Protein AF-A0A8H8R1H3-F1 (afdb_monomer)

Radius of gyration: 15.22 Å; Cα contacts (8 Å, |Δi|>4): 97; chains: 1; bounding box: 38×23×40 Å

Nearest PDB structures (foldseek):
  3eb7-assembly1_A  TM=5.104E-01  e=2.834E+00  Bacillus thuringiensis

Solvent-accessible surface area (backbone atoms only — not comparable to full-atom values): 6385 Å² total; per-residue (Å²): 132,62,67,71,61,45,57,58,48,55,56,47,58,76,73,34,73,62,63,62,54,34,27,49,61,15,90,44,11,84,83,66,69,41,76,64,56,51,51,50,52,48,52,51,51,50,52,51,48,51,48,42,54,52,19,70,75,40,50,59,40,59,66,45,38,52,52,36,50,46,54,34,50,50,51,50,52,50,54,48,42,32,41,74,73,60,30,24,30,23,61,92,54,51,34,48,61,63,51,48,52,37,50,54,51,43,52,49,51,61,74,44,39,63,73,42,49,68,114

Mean predicted aligned error: 9.11 Å

Organism: NCBI:txid1316788

InterPro domains:
  IPR005352 Erg28 [PF03694] (1-107)
  IPR005352 Erg28 [PTHR15451] (1-113)

Foldseek 3Di:
DVPVVLVVVLVVLVVDLVLLVQFQPFPLQVVPVDPVVSVVVSVLVVVLSVLVVVCVVVVQDLVSLVVNLVSLVVVLVVSCCCVPPVRRGDCVRNSVVSNVVSVVVSVVSVVCVCVSHVD

pLDDT: mean 73.79, std 14.29, range [40.34, 90.12]

Secondary structure (DSSP, 8-state):
-HHHHHHHHHHHHHH-THHHHHH--STTHHHH--HHHHHHHHHHHHHHHHHHHHHHHSTT-HHHHHHHHHHHHHHHHHHHHHHHTS--S-GGGTTHHHHHHHHHHHHHHHHHHHHHH--

Sequence (119 aa):
MTSAASVFNTVACYTSPAIARRTYQGPAARAEATPLSARLFGTWTLLASIVRAYAAYNIDDKGIYAVALSTYALALAHFTSESLLYKTMSFANGLAVPFSVASLTLVWMVTQSSHYTAG

Structure (mmCIF, N/CA/C/O backbone):
data_AF-A0A8H8R1H3-F1
#
_entry.id   AF-A0A8H8R1H3-F1
#
loop_
_atom_site.group_PDB
_atom_site.id
_atom_site.type_symbol
_atom_site.label_atom_id
_atom_site.label_alt_id
_atom_site.label_comp_id
_atom_site.label_asym_id
_atom_site.label_entity_id
_atom_site.label_seq_id
_atom_site.pdbx_PDB_ins_code
_atom_site.Cartn_x
_atom_site.Cartn_y
_atom_site.Cartn_z
_atom_site.occupancy
_atom_si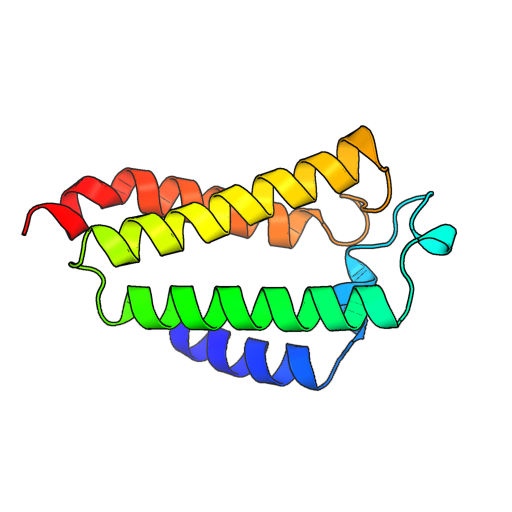te.B_iso_or_equiv
_atom_site.auth_seq_id
_atom_site.auth_comp_id
_atom_site.auth_asym_id
_atom_site.auth_atom_id
_atom_site.pdbx_PDB_model_num
ATOM 1 N N . MET A 1 1 ? -5.042 -12.923 14.494 1.00 40.91 1 MET A N 1
ATOM 2 C CA . MET A 1 1 ? -3.946 -13.781 13.971 1.00 40.91 1 MET A CA 1
ATOM 3 C C . MET A 1 1 ? -2.879 -13.012 13.173 1.00 40.91 1 MET A C 1
ATOM 5 O O . MET A 1 1 ? -1.906 -13.615 12.746 1.00 40.91 1 MET A O 1
ATOM 9 N N . THR A 1 2 ? -2.997 -11.690 12.997 1.00 45.03 2 THR A N 1
ATOM 10 C CA . THR A 1 2 ? -2.138 -10.887 12.104 1.00 45.03 2 THR A CA 1
ATOM 11 C C . THR A 1 2 ? -0.957 -10.181 12.780 1.00 45.03 2 THR A C 1
ATOM 13 O O . THR A 1 2 ? -0.031 -9.806 12.076 1.00 45.03 2 THR A O 1
ATOM 16 N N . SER A 1 3 ? -0.902 -10.041 14.111 1.00 47.16 3 SER A N 1
ATOM 17 C CA . SER A 1 3 ? 0.194 -9.287 14.755 1.00 47.16 3 SER A CA 1
ATOM 18 C C . SER A 1 3 ? 1.521 -10.052 14.838 1.00 47.16 3 SER A C 1
ATOM 20 O O . SER A 1 3 ? 2.566 -9.482 14.539 1.00 47.16 3 SER A O 1
ATOM 22 N N . ALA A 1 4 ? 1.508 -11.354 15.151 1.00 40.94 4 ALA A N 1
ATOM 23 C CA . ALA A 1 4 ? 2.741 -12.153 15.201 1.00 40.94 4 ALA A CA 1
ATOM 24 C C . ALA A 1 4 ? 3.355 -12.356 13.801 1.00 40.94 4 ALA A C 1
ATOM 26 O O . ALA A 1 4 ? 4.564 -12.226 13.623 1.00 40.94 4 ALA A O 1
ATOM 27 N N . ALA A 1 5 ? 2.511 -12.575 12.785 1.00 48.06 5 ALA A N 1
ATOM 28 C CA . ALA A 1 5 ? 2.941 -12.641 11.389 1.00 48.06 5 ALA A CA 1
ATOM 29 C C . ALA A 1 5 ? 3.475 -11.287 10.870 1.00 48.06 5 ALA A C 1
ATOM 31 O O . ALA A 1 5 ? 4.363 -11.263 10.021 1.00 48.06 5 ALA A O 1
ATOM 32 N N . SER A 1 6 ? 2.984 -10.158 11.401 1.00 44.50 6 SER A N 1
ATOM 33 C CA . SER A 1 6 ? 3.390 -8.817 10.960 1.00 44.50 6 SER A CA 1
ATOM 34 C C . SER A 1 6 ? 4.755 -8.382 11.500 1.00 44.50 6 SER A C 1
ATOM 36 O O . SER A 1 6 ? 5.483 -7.707 10.780 1.00 44.50 6 SER A O 1
ATOM 38 N N . VAL A 1 7 ? 5.153 -8.798 12.710 1.00 51.75 7 VAL A N 1
ATOM 39 C CA . VAL A 1 7 ? 6.499 -8.502 13.248 1.00 51.75 7 VAL A CA 1
ATOM 40 C C . VAL A 1 7 ? 7.587 -9.239 12.453 1.00 51.75 7 VAL A C 1
ATOM 42 O O . VAL A 1 7 ? 8.603 -8.640 12.103 1.00 51.75 7 VAL A O 1
ATOM 45 N N . PHE A 1 8 ? 7.344 -10.500 12.071 1.00 48.84 8 PHE A N 1
ATOM 46 C CA . PHE A 1 8 ? 8.249 -11.255 11.193 1.00 48.84 8 PHE A CA 1
ATOM 47 C C . PHE A 1 8 ? 8.358 -10.644 9.786 1.00 48.84 8 PHE A C 1
ATOM 49 O O . PHE A 1 8 ? 9.445 -10.619 9.207 1.00 48.84 8 PHE A O 1
ATOM 56 N N . ASN A 1 9 ? 7.268 -10.085 9.253 1.00 49.50 9 ASN A N 1
ATOM 57 C CA . ASN A 1 9 ? 7.269 -9.434 7.941 1.00 49.50 9 ASN A CA 1
ATOM 58 C C . ASN A 1 9 ? 8.021 -8.084 7.958 1.00 49.50 9 ASN A C 1
ATOM 60 O O . ASN A 1 9 ? 8.708 -7.749 6.998 1.00 49.50 9 ASN A O 1
ATOM 64 N N . THR A 1 10 ? 7.986 -7.340 9.072 1.00 47.50 10 THR A N 1
ATOM 65 C CA . THR A 1 10 ? 8.750 -6.086 9.242 1.00 47.50 10 THR A CA 1
ATOM 66 C C . THR A 1 10 ? 10.264 -6.320 9.242 1.00 47.50 10 THR A C 1
ATOM 68 O O . THR A 1 10 ? 10.999 -5.570 8.599 1.00 47.50 10 THR A O 1
ATOM 71 N N . VAL A 1 11 ? 10.742 -7.392 9.886 1.00 47.62 11 VAL A N 1
ATOM 72 C CA . VAL A 1 11 ? 12.168 -7.772 9.854 1.00 47.62 11 VAL A CA 1
ATOM 73 C C . VAL A 1 11 ? 12.580 -8.269 8.459 1.00 47.62 11 VAL A C 1
ATOM 75 O O . VAL A 1 11 ? 13.664 -7.932 7.976 1.00 47.62 11 VAL A O 1
ATOM 78 N N . ALA A 1 12 ? 11.704 -8.996 7.757 1.00 45.78 12 ALA A N 1
ATOM 79 C CA . ALA A 1 12 ? 11.941 -9.438 6.378 1.00 45.78 12 ALA A CA 1
ATOM 80 C C . ALA A 1 12 ? 12.005 -8.267 5.371 1.00 45.78 12 ALA A C 1
ATOM 82 O O . ALA A 1 12 ? 12.833 -8.276 4.458 1.00 45.78 12 ALA A O 1
ATOM 83 N N . CYS A 1 13 ? 11.193 -7.222 5.564 1.00 44.59 13 CYS A N 1
ATOM 84 C CA . CYS A 1 13 ? 11.191 -6.020 4.723 1.00 44.59 13 CYS A CA 1
ATOM 85 C C . CYS A 1 13 ? 12.476 -5.180 4.846 1.00 44.59 13 CYS A C 1
ATOM 87 O O . CYS A 1 13 ? 12.877 -4.553 3.867 1.00 44.59 13 CYS A O 1
ATOM 89 N N . TYR A 1 14 ? 13.147 -5.195 6.004 1.00 43.75 14 TYR A N 1
ATOM 90 C CA . TYR A 1 14 ? 14.441 -4.520 6.196 1.00 43.75 14 TYR A CA 1
ATOM 91 C C . TYR A 1 14 ? 15.647 -5.358 5.754 1.00 43.75 14 TYR A C 1
ATOM 93 O O . TYR A 1 14 ? 16.685 -4.801 5.402 1.00 43.75 14 TYR A O 1
ATOM 101 N N . THR A 1 15 ? 15.516 -6.685 5.737 1.00 43.81 15 THR A N 1
ATOM 102 C CA . THR A 1 15 ? 16.605 -7.604 5.364 1.00 43.81 15 THR A CA 1
ATOM 103 C C . THR A 1 15 ? 16.585 -8.002 3.889 1.00 43.81 15 THR A C 1
ATOM 105 O O . THR A 1 15 ? 17.612 -8.429 3.365 1.00 43.81 15 THR A O 1
ATOM 108 N N . SER A 1 16 ? 15.463 -7.818 3.181 1.00 40.34 16 SER A N 1
ATOM 109 C CA . SER A 1 16 ? 15.358 -8.172 1.766 1.00 40.34 16 SER A CA 1
ATOM 110 C C . SER A 1 16 ? 14.677 -7.093 0.910 1.00 40.34 16 SER A C 1
ATOM 112 O O . SER A 1 16 ? 13.458 -7.111 0.710 1.00 40.34 16 SER A O 1
ATOM 114 N N . PRO A 1 17 ? 15.468 -6.217 0.259 1.00 48.44 17 PRO A N 1
ATOM 115 C CA . PRO A 1 17 ? 15.012 -5.343 -0.830 1.00 48.44 17 PRO A CA 1
ATOM 116 C C . PRO A 1 17 ? 14.347 -6.093 -2.004 1.00 48.44 17 PRO A C 1
ATOM 118 O O . PRO A 1 17 ? 13.788 -5.470 -2.908 1.00 48.44 17 PRO A O 1
ATOM 121 N N . ALA A 1 18 ? 14.411 -7.431 -2.021 1.00 44.34 18 ALA A N 1
ATOM 122 C CA . ALA A 1 18 ? 13.856 -8.284 -3.066 1.00 44.34 18 ALA A CA 1
ATOM 123 C C . ALA A 1 18 ? 12.319 -8.348 -3.061 1.00 44.34 18 ALA A C 1
ATOM 125 O O . ALA A 1 18 ? 11.735 -8.626 -4.107 1.00 44.34 18 ALA A O 1
ATOM 126 N N . ILE A 1 19 ? 11.655 -8.069 -1.931 1.00 49.06 19 ILE A N 1
ATOM 127 C CA . ILE A 1 19 ? 10.182 -8.083 -1.862 1.00 49.06 19 ILE A CA 1
ATOM 128 C C . ILE A 1 19 ? 9.603 -6.865 -2.589 1.00 49.06 19 ILE A C 1
ATOM 130 O O . ILE A 1 19 ? 8.732 -7.030 -3.439 1.00 49.06 19 ILE A O 1
ATOM 134 N N . ALA A 1 20 ? 10.156 -5.668 -2.360 1.00 51.72 20 ALA A N 1
ATOM 135 C CA . ALA A 1 20 ? 9.793 -4.474 -3.128 1.00 51.72 20 ALA A CA 1
ATOM 136 C C . ALA A 1 20 ? 10.106 -4.653 -4.626 1.00 51.72 20 ALA A C 1
ATOM 138 O O . ALA A 1 20 ? 9.317 -4.274 -5.484 1.00 51.72 20 ALA A O 1
ATOM 139 N N . ARG A 1 21 ? 11.224 -5.311 -4.963 1.00 54.44 21 ARG A N 1
ATOM 140 C CA . ARG A 1 21 ? 11.618 -5.585 -6.357 1.00 54.44 21 ARG A CA 1
ATOM 141 C C . ARG A 1 21 ? 10.764 -6.628 -7.082 1.00 54.44 21 ARG A C 1
ATOM 143 O O . ARG A 1 21 ? 10.856 -6.713 -8.304 1.00 54.44 21 ARG A O 1
ATOM 150 N N . ARG A 1 22 ? 9.978 -7.445 -6.373 1.00 62.31 22 ARG A N 1
ATOM 151 C CA . ARG A 1 22 ? 9.086 -8.434 -7.003 1.00 62.31 22 ARG A CA 1
ATOM 152 C C . ARG A 1 22 ? 7.854 -7.782 -7.612 1.00 62.31 22 ARG A C 1
ATOM 154 O O . ARG A 1 22 ? 7.433 -8.154 -8.694 1.00 62.31 22 ARG A O 1
ATOM 161 N N . THR A 1 23 ? 7.315 -6.765 -6.959 1.00 66.69 23 THR A N 1
ATOM 162 C CA . THR A 1 23 ? 6.096 -6.091 -7.406 1.00 66.69 23 THR A CA 1
ATOM 163 C C . THR A 1 23 ? 6.333 -5.162 -8.600 1.00 66.69 23 THR A C 1
ATOM 165 O O . THR A 1 23 ? 5.499 -5.094 -9.503 1.00 66.69 23 THR A O 1
ATOM 168 N N . TYR A 1 24 ? 7.489 -4.492 -8.639 1.00 69.69 24 TYR A N 1
ATOM 169 C CA . TYR A 1 24 ? 7.903 -3.599 -9.727 1.00 69.69 24 TYR A CA 1
ATOM 170 C C . TYR A 1 24 ? 8.627 -4.361 -10.849 1.00 69.69 24 TYR A C 1
ATOM 172 O O . TYR A 1 24 ? 9.825 -4.193 -11.073 1.00 69.69 24 TYR A O 1
ATOM 180 N N . GLN A 1 25 ? 7.894 -5.245 -11.530 1.00 74.00 25 GLN A N 1
ATOM 181 C CA . GLN A 1 25 ? 8.382 -6.050 -12.664 1.00 74.00 25 GLN A CA 1
ATOM 182 C C . GLN A 1 25 ? 7.551 -5.844 -13.940 1.00 74.00 25 GLN A C 1
ATOM 184 O O . GLN A 1 25 ? 7.480 -6.728 -14.795 1.00 74.00 25 GLN A O 1
ATOM 189 N N . GLY A 1 26 ? 6.869 -4.703 -14.057 1.00 70.12 26 GLY A N 1
ATOM 190 C CA . GLY A 1 26 ? 6.173 -4.319 -15.282 1.00 70.12 26 GLY A CA 1
ATOM 191 C C . GLY A 1 26 ? 7.141 -3.939 -16.416 1.00 70.12 26 GLY A C 1
ATOM 192 O O . GLY A 1 26 ? 8.319 -3.677 -16.160 1.00 70.12 26 GLY A O 1
ATOM 193 N N . PRO A 1 27 ? 6.670 -3.873 -17.673 1.00 71.12 27 PRO A N 1
ATOM 194 C CA . PRO A 1 27 ? 7.502 -3.519 -18.827 1.00 71.12 27 PRO A CA 1
ATOM 195 C C . PRO A 1 27 ? 8.255 -2.187 -18.677 1.00 71.12 27 PRO A C 1
ATOM 197 O O . PRO A 1 27 ? 9.399 -2.082 -19.113 1.00 71.12 27 PRO A O 1
ATOM 200 N N . ALA A 1 28 ? 7.647 -1.192 -18.020 1.00 78.31 28 ALA A N 1
ATOM 201 C CA . ALA A 1 28 ? 8.262 0.114 -17.769 1.00 78.31 28 ALA A CA 1
ATOM 202 C C . ALA A 1 28 ? 9.175 0.132 -16.526 1.00 78.31 28 ALA A C 1
ATOM 204 O O . ALA A 1 28 ? 9.991 1.037 -16.352 1.00 78.31 28 ALA A O 1
ATOM 205 N N . ALA A 1 29 ? 9.102 -0.896 -15.672 1.00 77.94 29 ALA A N 1
ATOM 206 C CA . ALA A 1 29 ? 9.789 -0.916 -14.382 1.00 77.94 29 ALA A CA 1
ATOM 207 C C . ALA A 1 29 ? 11.309 -0.828 -14.507 1.00 77.94 29 ALA A C 1
ATOM 209 O O . ALA A 1 29 ? 11.964 -0.234 -13.660 1.00 77.94 29 ALA A O 1
ATOM 210 N N . ARG A 1 30 ? 11.898 -1.395 -15.565 1.00 74.06 30 ARG A N 1
ATOM 211 C CA . ARG A 1 30 ? 13.358 -1.392 -15.733 1.00 74.06 30 ARG A CA 1
ATOM 212 C C . ARG A 1 30 ? 13.932 0.020 -15.905 1.00 74.06 30 ARG A C 1
ATOM 214 O O . ARG A 1 30 ? 15.088 0.230 -15.548 1.00 74.06 30 ARG A O 1
ATOM 221 N N . ALA A 1 31 ? 13.145 0.955 -16.437 1.00 79.31 31 ALA A N 1
ATOM 222 C CA . ALA A 1 31 ? 13.554 2.344 -16.617 1.00 79.31 31 ALA A CA 1
ATOM 223 C C . ALA A 1 31 ? 13.326 3.195 -15.353 1.00 79.31 31 ALA A C 1
ATOM 225 O O . ALA A 1 31 ? 14.113 4.097 -15.083 1.00 79.31 31 ALA A O 1
ATOM 226 N N . GLU A 1 32 ? 12.292 2.888 -14.561 1.00 78.88 32 GLU A N 1
ATOM 227 C CA . GLU A 1 32 ? 11.827 3.769 -13.476 1.00 78.88 32 GLU A CA 1
ATOM 228 C C . GLU A 1 32 ? 12.077 3.231 -12.055 1.00 78.88 32 GLU A C 1
ATOM 230 O O . GLU A 1 32 ? 12.240 4.009 -11.112 1.00 78.88 32 GLU A O 1
ATOM 235 N N . ALA A 1 33 ? 12.186 1.909 -11.874 1.00 79.50 33 ALA A N 1
ATOM 236 C CA . ALA A 1 33 ? 12.406 1.266 -10.576 1.00 79.50 33 ALA A CA 1
ATOM 237 C C . ALA A 1 33 ? 13.879 1.368 -10.134 1.00 79.50 33 ALA A C 1
ATOM 239 O O . ALA A 1 33 ? 14.643 0.396 -10.102 1.00 79.50 33 ALA A O 1
ATOM 240 N N . THR A 1 34 ? 14.295 2.585 -9.786 1.00 82.25 34 THR A N 1
ATOM 241 C CA . THR A 1 34 ? 15.643 2.887 -9.292 1.00 82.25 34 THR A CA 1
ATOM 242 C C . THR A 1 34 ? 15.869 2.350 -7.869 1.00 82.25 34 THR A C 1
ATOM 244 O O . THR A 1 34 ? 14.918 2.213 -7.093 1.00 82.25 34 THR A O 1
ATOM 247 N N . PRO A 1 35 ? 17.126 2.123 -7.438 1.00 75.38 35 PRO A N 1
ATOM 248 C CA . PRO A 1 35 ? 17.424 1.737 -6.056 1.00 75.38 35 PRO A CA 1
ATOM 249 C C . PRO A 1 35 ? 16.918 2.732 -4.999 1.00 75.38 35 PRO A C 1
ATOM 251 O O . PRO A 1 35 ? 16.600 2.329 -3.883 1.00 75.38 35 PRO A O 1
ATOM 254 N N . LEU A 1 36 ? 16.838 4.026 -5.332 1.00 79.62 36 LEU A N 1
ATOM 255 C CA . LEU A 1 36 ? 16.274 5.041 -4.442 1.00 79.62 36 LEU A CA 1
ATOM 256 C C . LEU A 1 36 ? 14.759 4.861 -4.282 1.00 79.62 36 LEU A C 1
ATOM 258 O O . LEU A 1 36 ? 14.280 4.837 -3.150 1.00 79.62 36 LEU A O 1
ATOM 262 N N . SER A 1 37 ? 14.031 4.667 -5.389 1.00 80.69 37 SER A N 1
ATOM 263 C CA . SER A 1 37 ? 12.580 4.421 -5.359 1.00 80.69 37 SER A CA 1
ATOM 264 C C . SER A 1 37 ? 12.224 3.175 -4.537 1.00 80.69 37 SER A C 1
ATOM 266 O O . SER A 1 37 ? 11.281 3.205 -3.750 1.00 80.69 37 SER A O 1
ATOM 268 N N . ALA A 1 38 ? 13.047 2.121 -4.607 1.00 75.19 38 ALA A N 1
ATOM 269 C CA . ALA A 1 38 ? 12.867 0.913 -3.805 1.00 75.19 38 ALA A CA 1
ATOM 270 C C . ALA A 1 38 ? 13.003 1.178 -2.294 1.00 75.19 38 ALA A C 1
ATOM 272 O O . ALA A 1 38 ? 12.213 0.661 -1.504 1.00 75.19 38 ALA A O 1
ATOM 273 N N . ARG A 1 39 ? 13.970 2.011 -1.877 1.00 79.12 39 ARG A N 1
ATOM 274 C CA . ARG A 1 39 ? 14.109 2.412 -0.465 1.00 79.12 39 ARG A CA 1
ATOM 275 C C . ARG A 1 39 ? 12.942 3.282 -0.009 1.00 79.12 39 ARG A C 1
ATOM 277 O O . ARG A 1 39 ? 12.443 3.072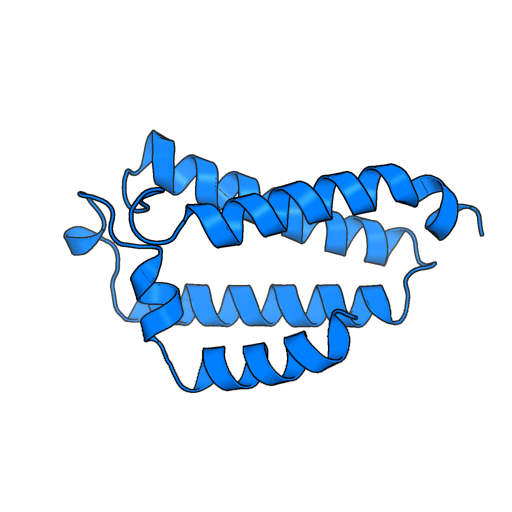 1.089 1.00 79.12 39 ARG A O 1
ATOM 284 N N . LEU A 1 40 ? 12.483 4.210 -0.852 1.00 84.00 40 LEU A N 1
ATOM 285 C CA . LEU A 1 40 ? 11.327 5.055 -0.547 1.00 84.00 40 LEU A CA 1
ATOM 286 C C . LEU A 1 40 ? 10.053 4.219 -0.365 1.00 84.00 40 LEU A C 1
ATOM 288 O O . LEU A 1 40 ? 9.335 4.407 0.614 1.00 84.00 40 LEU A O 1
ATOM 292 N N . PHE A 1 41 ? 9.819 3.249 -1.251 1.00 82.69 41 PHE A N 1
ATOM 293 C CA . PHE A 1 41 ? 8.716 2.296 -1.128 1.00 82.69 41 PHE A CA 1
ATOM 294 C C . PHE A 1 41 ? 8.809 1.473 0.166 1.00 82.69 41 PHE A C 1
ATOM 296 O O . PHE A 1 41 ? 7.804 1.270 0.851 1.00 82.69 41 PHE A O 1
ATOM 303 N N . GLY A 1 42 ? 10.019 1.044 0.543 1.00 75.00 42 GLY A N 1
ATOM 304 C CA . GLY A 1 42 ? 10.277 0.382 1.824 1.00 75.00 42 GLY A CA 1
ATOM 305 C C . GLY A 1 42 ? 9.906 1.256 3.026 1.00 75.00 42 GLY A C 1
ATOM 306 O O . GLY A 1 42 ? 9.148 0.819 3.891 1.00 75.00 42 GLY A O 1
ATOM 307 N N . THR A 1 43 ? 10.358 2.512 3.051 1.00 79.12 43 THR A N 1
ATOM 308 C CA . THR A 1 43 ? 10.027 3.475 4.117 1.00 79.12 43 THR A CA 1
ATOM 309 C C . THR A 1 43 ? 8.529 3.761 4.188 1.00 79.12 43 THR A C 1
ATOM 311 O O . THR A 1 43 ? 7.953 3.780 5.275 1.00 79.12 43 THR A O 1
ATOM 314 N N . TRP A 1 44 ? 7.873 3.937 3.041 1.00 83.62 44 TRP A N 1
ATOM 315 C CA . TRP A 1 44 ? 6.424 4.125 2.973 1.00 83.62 44 TRP A CA 1
ATOM 316 C C . TRP A 1 44 ? 5.662 2.914 3.528 1.00 83.62 44 TRP A C 1
ATOM 318 O O . TRP A 1 44 ? 4.715 3.071 4.299 1.00 83.62 44 TRP A O 1
ATOM 328 N N . THR A 1 45 ? 6.123 1.702 3.213 1.00 79.19 45 THR A N 1
ATOM 329 C CA . THR A 1 45 ? 5.544 0.461 3.745 1.00 79.19 45 THR A CA 1
ATOM 330 C C . THR A 1 45 ? 5.718 0.366 5.263 1.00 79.19 45 THR A C 1
ATOM 332 O O . THR A 1 45 ? 4.774 -0.014 5.959 1.00 79.19 45 THR A O 1
ATOM 335 N N . LEU A 1 46 ? 6.883 0.757 5.800 1.00 75.75 46 LEU A N 1
ATOM 336 C CA . LEU A 1 46 ? 7.090 0.824 7.249 1.00 75.75 46 LEU A CA 1
ATOM 337 C C . LEU A 1 46 ? 6.129 1.825 7.899 1.00 75.75 46 LEU A C 1
ATOM 339 O O . LEU A 1 46 ? 5.484 1.487 8.889 1.00 75.75 46 LEU A O 1
ATOM 343 N N . LEU A 1 47 ? 6.009 3.033 7.344 1.00 81.38 47 LEU A N 1
ATOM 344 C CA . LEU A 1 47 ? 5.100 4.053 7.867 1.00 81.38 47 LEU A CA 1
ATOM 345 C C . LEU A 1 47 ? 3.661 3.524 7.929 1.00 81.38 47 LEU A C 1
ATOM 347 O O . LEU A 1 47 ? 3.014 3.618 8.971 1.00 81.38 47 LEU A O 1
ATOM 351 N N . ALA A 1 48 ? 3.183 2.903 6.847 1.00 79.94 48 ALA A N 1
ATOM 352 C CA . ALA A 1 48 ? 1.864 2.281 6.819 1.00 79.94 48 ALA A CA 1
ATOM 353 C C . ALA A 1 48 ? 1.726 1.179 7.886 1.00 79.94 48 ALA A C 1
ATOM 355 O O . ALA A 1 48 ? 0.689 1.086 8.542 1.00 79.94 48 ALA A O 1
ATOM 356 N N . SER A 1 49 ? 2.769 0.371 8.106 1.00 74.25 49 SER A N 1
ATOM 357 C CA . SER A 1 49 ? 2.783 -0.645 9.165 1.00 74.25 49 SER A CA 1
ATOM 358 C C . SER A 1 49 ? 2.681 -0.038 10.565 1.00 74.25 49 SER A C 1
ATOM 360 O O . SER A 1 49 ? 1.949 -0.577 11.391 1.00 74.25 49 SER A O 1
ATOM 362 N N . ILE A 1 50 ? 3.386 1.064 10.843 1.00 78.00 50 ILE A N 1
ATOM 363 C CA . ILE A 1 50 ? 3.332 1.755 12.141 1.00 78.00 50 ILE A CA 1
ATOM 364 C C . ILE A 1 50 ? 1.922 2.289 12.390 1.00 78.00 50 ILE A C 1
ATOM 366 O O . ILE A 1 50 ? 1.347 2.022 13.442 1.00 78.00 50 ILE A O 1
ATOM 370 N N . VAL A 1 51 ? 1.334 2.974 11.405 1.00 82.69 51 VAL A N 1
ATOM 371 C CA . VAL A 1 51 ? -0.038 3.501 11.495 1.00 82.69 51 VAL A CA 1
ATOM 372 C C . VAL A 1 51 ? -1.039 2.381 11.780 1.00 82.69 51 VAL A C 1
ATOM 374 O O . VAL A 1 51 ? -1.877 2.510 12.667 1.00 82.69 51 VAL A O 1
ATOM 377 N N . ARG A 1 52 ? -0.937 1.253 11.070 1.00 81.00 52 ARG A N 1
ATOM 378 C CA . ARG A 1 52 ? -1.845 0.109 11.249 1.00 81.00 52 ARG A CA 1
ATOM 379 C C . ARG A 1 52 ? -1.653 -0.585 12.596 1.00 81.00 52 ARG A C 1
ATOM 381 O O . ARG A 1 52 ? -2.637 -1.004 13.194 1.00 81.00 52 ARG A O 1
ATOM 388 N N . ALA A 1 53 ? -0.419 -0.688 13.090 1.00 75.25 53 ALA A N 1
ATOM 389 C CA . ALA A 1 53 ? -0.146 -1.214 14.426 1.00 75.25 53 ALA A CA 1
ATOM 390 C C . ALA A 1 53 ? -0.720 -0.296 15.515 1.00 75.25 53 ALA A C 1
ATOM 392 O O . ALA A 1 53 ? -1.334 -0.775 16.465 1.00 75.25 53 ALA A O 1
ATOM 393 N N . TYR A 1 54 ? -0.581 1.019 15.343 1.00 78.31 54 TYR A N 1
ATOM 394 C CA . TYR A 1 54 ? -1.143 2.005 16.260 1.00 78.31 54 TYR A CA 1
ATOM 395 C C . TYR A 1 54 ? -2.678 1.994 16.255 1.00 78.31 54 TYR A C 1
ATOM 397 O O . TYR A 1 54 ? -3.298 2.057 17.314 1.00 78.31 54 TYR A O 1
ATOM 405 N N . ALA A 1 55 ? -3.289 1.821 15.082 1.00 79.81 55 ALA A N 1
ATOM 406 C CA . ALA A 1 55 ? -4.729 1.630 14.941 1.00 79.81 55 ALA A CA 1
ATOM 407 C C . ALA A 1 55 ? -5.223 0.318 15.548 1.00 79.81 55 ALA A C 1
ATOM 409 O O . ALA A 1 55 ? -6.289 0.293 16.143 1.00 79.81 55 ALA A O 1
ATOM 410 N N . ALA A 1 56 ? -4.447 -0.763 15.459 1.00 76.56 56 ALA A N 1
ATOM 411 C CA . ALA A 1 56 ? -4.795 -2.016 16.122 1.00 76.56 56 ALA A CA 1
ATOM 412 C C . ALA A 1 56 ? -4.780 -1.894 17.657 1.00 76.56 56 ALA A C 1
ATOM 414 O O . ALA A 1 56 ? -5.511 -2.619 18.323 1.00 76.56 56 ALA A O 1
ATOM 415 N N . TYR A 1 57 ? -3.961 -0.991 18.210 1.00 75.56 57 TYR A N 1
ATOM 416 C CA . TYR A 1 57 ? -3.934 -0.702 19.646 1.00 75.56 57 TYR A CA 1
ATOM 417 C C . TYR A 1 57 ? -5.069 0.237 20.086 1.00 75.56 57 TYR A C 1
ATOM 419 O O . TYR A 1 57 ? -5.574 0.097 21.193 1.00 75.56 57 TYR A O 1
ATOM 427 N N . ASN A 1 58 ? -5.484 1.167 19.220 1.00 83.31 58 ASN A N 1
ATOM 428 C CA . ASN A 1 58 ? -6.526 2.166 19.490 1.00 83.31 58 ASN A CA 1
ATOM 429 C C . ASN A 1 58 ? -7.69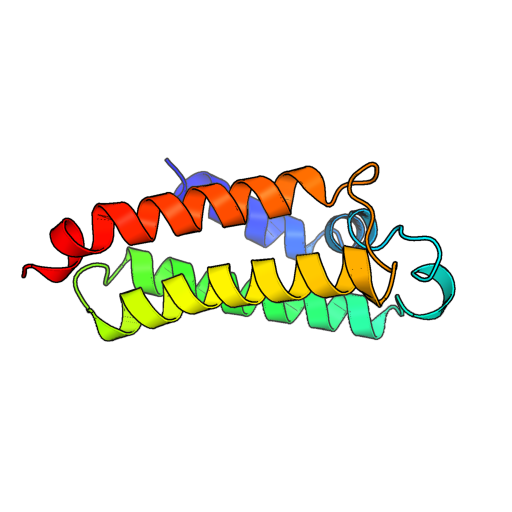2 2.020 18.501 1.00 83.31 58 ASN A C 1
ATOM 431 O O . ASN A 1 58 ? -8.040 2.971 17.802 1.00 83.31 58 ASN A O 1
ATOM 435 N N . ILE A 1 59 ? -8.251 0.814 18.379 1.00 78.69 59 ILE A N 1
ATOM 436 C CA . ILE A 1 59 ? -9.222 0.517 17.313 1.00 78.69 59 ILE A CA 1
ATOM 437 C C . ILE A 1 59 ? -10.555 1.258 17.486 1.00 78.69 59 ILE A C 1
ATOM 439 O O . ILE A 1 59 ? -11.251 1.485 16.497 1.00 78.69 59 ILE A O 1
ATOM 443 N N . ASP A 1 60 ? -10.857 1.684 18.713 1.00 80.31 60 ASP A N 1
ATOM 444 C CA . ASP A 1 60 ? -12.071 2.425 19.065 1.00 80.31 60 ASP A CA 1
ATOM 445 C C . ASP A 1 60 ? -11.982 3.922 18.701 1.00 80.31 60 ASP A C 1
ATOM 447 O O . ASP A 1 60 ? -12.995 4.620 18.605 1.00 80.31 60 ASP A O 1
ATOM 451 N N . ASP A 1 61 ? -10.771 4.439 18.450 1.00 86.50 61 ASP A N 1
ATOM 452 C CA . ASP A 1 61 ? -10.583 5.820 18.011 1.00 86.50 61 ASP A CA 1
ATOM 453 C C . ASP A 1 61 ? -10.941 5.966 16.525 1.00 86.50 61 ASP A C 1
ATOM 455 O O . ASP A 1 61 ? -10.245 5.491 15.620 1.00 86.50 61 ASP A O 1
ATO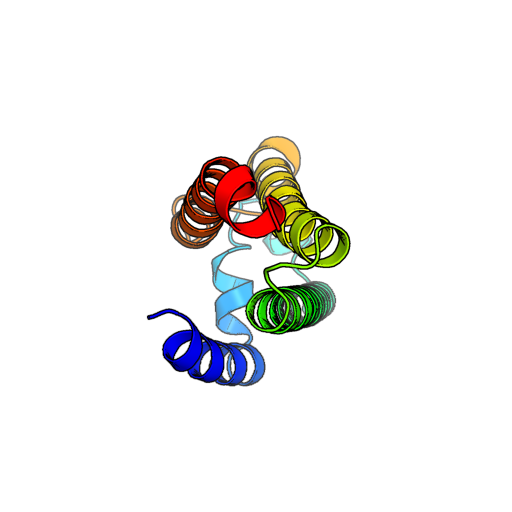M 459 N N . LYS A 1 62 ? -12.033 6.689 16.267 1.00 84.88 62 LYS A N 1
ATOM 460 C CA . LYS A 1 62 ? -12.576 6.932 14.920 1.00 84.88 62 LYS A CA 1
ATOM 461 C C . LYS A 1 62 ? -11.565 7.587 13.982 1.00 84.88 62 LYS A C 1
ATOM 463 O O . LYS A 1 62 ? -11.550 7.283 12.788 1.00 84.88 62 LYS A O 1
ATOM 468 N N . GLY A 1 63 ? -10.741 8.493 14.506 1.00 87.94 63 GLY A N 1
ATOM 469 C CA . GLY A 1 63 ? -9.739 9.213 13.732 1.00 87.94 63 GLY A CA 1
ATOM 470 C C . GLY A 1 63 ? -8.631 8.276 13.271 1.00 87.94 63 GLY A C 1
ATOM 471 O O . GLY A 1 63 ? -8.352 8.181 12.076 1.00 87.94 63 GLY A O 1
ATOM 472 N N . ILE A 1 64 ? -8.045 7.522 14.199 1.00 86.31 64 ILE A N 1
ATOM 473 C CA . ILE A 1 64 ? -6.972 6.569 13.902 1.00 86.31 64 ILE A CA 1
ATOM 474 C C . ILE A 1 64 ? -7.485 5.446 12.988 1.00 86.31 64 ILE A C 1
ATOM 476 O O . ILE A 1 64 ? -6.793 5.061 12.039 1.00 86.31 64 ILE A O 1
ATOM 480 N N . TYR A 1 65 ? -8.716 4.974 13.203 1.00 83.50 65 TYR A N 1
ATOM 481 C CA . TYR A 1 65 ? -9.368 3.994 12.335 1.00 83.50 65 TYR A CA 1
ATOM 482 C C . TYR A 1 65 ? -9.494 4.498 10.891 1.00 83.50 65 TYR A C 1
ATOM 484 O O . TYR A 1 65 ? -9.111 3.798 9.947 1.00 83.50 65 TYR A O 1
ATOM 492 N N . ALA A 1 66 ? -9.973 5.734 10.706 1.00 87.56 66 ALA A N 1
ATOM 493 C CA . ALA A 1 66 ? -10.103 6.362 9.393 1.00 87.56 66 ALA A CA 1
ATOM 494 C C . ALA A 1 66 ? -8.742 6.569 8.711 1.00 87.56 66 ALA A C 1
ATOM 496 O O . ALA A 1 66 ? -8.612 6.345 7.503 1.00 87.56 66 ALA A O 1
ATOM 497 N N . VAL A 1 67 ? -7.704 6.939 9.468 1.00 89.44 67 VAL A N 1
ATOM 498 C CA . VAL A 1 67 ? -6.338 7.064 8.940 1.00 89.44 67 VAL A CA 1
ATOM 499 C C . VAL A 1 67 ? -5.816 5.700 8.482 1.00 89.44 67 VAL A C 1
ATOM 501 O O . VAL A 1 67 ? -5.318 5.584 7.361 1.00 89.44 67 VAL A O 1
ATOM 504 N N . ALA A 1 68 ? -5.977 4.646 9.286 1.00 87.56 68 ALA A N 1
ATOM 505 C CA . ALA A 1 68 ? -5.569 3.295 8.909 1.00 87.56 68 ALA A CA 1
ATOM 506 C C . ALA A 1 68 ? -6.306 2.797 7.659 1.00 87.56 68 ALA A C 1
ATOM 508 O O . ALA A 1 68 ? -5.655 2.302 6.733 1.00 87.56 68 ALA A O 1
ATOM 509 N N . LEU A 1 69 ? -7.624 3.005 7.586 1.00 87.38 69 LEU A N 1
ATOM 510 C CA . LEU A 1 69 ? -8.437 2.714 6.404 1.00 87.38 69 LEU A CA 1
ATOM 511 C C . LEU A 1 69 ? -7.899 3.450 5.165 1.00 87.38 69 LEU A C 1
ATOM 513 O O . LEU A 1 69 ? -7.693 2.845 4.110 1.00 87.38 69 LEU A O 1
ATOM 517 N N . SER A 1 70 ? -7.573 4.734 5.321 1.00 87.62 70 SER A N 1
ATOM 518 C CA . SER A 1 70 ? -7.007 5.566 4.256 1.00 87.62 70 SER A CA 1
ATOM 519 C C . SER A 1 70 ? -5.653 5.043 3.766 1.00 87.62 70 SER A C 1
ATOM 521 O O . SER A 1 70 ? -5.378 5.106 2.570 1.00 87.62 70 SER A O 1
ATOM 523 N N . THR A 1 71 ? -4.821 4.444 4.633 1.00 87.19 71 THR A N 1
ATOM 524 C CA . THR A 1 71 ? -3.558 3.821 4.186 1.00 87.19 71 THR A CA 1
ATOM 525 C C . THR A 1 71 ? -3.773 2.615 3.270 1.00 87.19 71 THR A C 1
ATOM 527 O O . THR A 1 71 ? -2.941 2.354 2.402 1.00 87.19 71 THR A O 1
ATOM 530 N N . TYR A 1 72 ? -4.857 1.852 3.450 1.00 84.75 72 TYR A N 1
ATOM 531 C CA . TYR A 1 72 ? -5.201 0.744 2.553 1.00 84.75 72 TYR A CA 1
ATOM 532 C C . TYR A 1 72 ? -5.770 1.260 1.232 1.00 84.75 72 TYR A C 1
ATOM 534 O O . TYR A 1 72 ? -5.374 0.773 0.173 1.00 84.75 72 TYR A O 1
ATOM 542 N N . ALA A 1 73 ? -6.625 2.285 1.283 1.00 88.25 73 ALA A N 1
ATOM 543 C CA . ALA A 1 73 ? -7.159 2.935 0.090 1.00 88.25 73 ALA A CA 1
ATOM 544 C C . ALA A 1 73 ? -6.043 3.555 -0.772 1.00 88.25 73 ALA A C 1
ATOM 546 O O . ALA A 1 73 ? -5.997 3.319 -1.978 1.00 88.25 73 ALA A O 1
ATOM 547 N N . LEU A 1 74 ? -5.092 4.265 -0.152 1.00 90.12 74 LEU A N 1
ATOM 548 C CA . LEU A 1 74 ? -3.934 4.840 -0.840 1.00 90.12 74 LEU A CA 1
ATOM 549 C C . LEU A 1 74 ? -3.075 3.758 -1.507 1.00 90.12 74 LEU A C 1
ATOM 551 O O . LEU A 1 74 ? -2.643 3.930 -2.644 1.00 90.12 74 LEU A O 1
ATOM 555 N N . ALA A 1 75 ? -2.854 2.630 -0.826 1.00 86.81 75 ALA A N 1
ATOM 556 C CA . ALA A 1 75 ? -2.095 1.522 -1.395 1.00 86.81 75 ALA A CA 1
ATOM 557 C C . ALA A 1 75 ? -2.786 0.915 -2.625 1.00 86.81 75 ALA A C 1
ATOM 559 O O . ALA A 1 75 ? -2.126 0.661 -3.630 1.00 86.81 75 ALA A O 1
ATOM 560 N N . LEU A 1 76 ? -4.109 0.730 -2.579 1.00 87.31 76 LEU A N 1
ATOM 561 C CA . LEU A 1 76 ? -4.880 0.243 -3.726 1.00 87.31 76 LEU A CA 1
ATOM 562 C C . LEU A 1 76 ? -4.870 1.231 -4.888 1.00 87.31 76 LEU A C 1
ATOM 564 O O . LEU A 1 76 ? -4.681 0.810 -6.029 1.00 87.31 76 LEU A O 1
ATOM 568 N N . ALA A 1 77 ? -5.030 2.526 -4.609 1.00 89.88 77 ALA A N 1
ATOM 569 C CA . ALA A 1 77 ? -4.950 3.567 -5.626 1.00 89.88 77 ALA A CA 1
ATOM 570 C C . ALA A 1 77 ? -3.586 3.537 -6.332 1.00 89.88 77 ALA A C 1
ATOM 572 O O . ALA A 1 77 ? -3.542 3.462 -7.557 1.00 89.88 77 ALA A O 1
ATOM 573 N N . HIS A 1 78 ? -2.495 3.479 -5.560 1.00 89.88 78 HIS A N 1
ATOM 574 C CA . HIS A 1 78 ? -1.126 3.389 -6.075 1.00 89.88 78 HIS A CA 1
ATOM 575 C C . HIS A 1 78 ? -0.889 2.125 -6.912 1.00 89.88 78 HIS A C 1
ATOM 577 O O . HIS A 1 78 ? -0.432 2.196 -8.047 1.00 89.88 78 HIS A O 1
ATOM 583 N N . PHE A 1 79 ? -1.251 0.946 -6.403 1.00 87.81 79 PHE A N 1
ATOM 584 C CA . PHE A 1 79 ? -1.101 -0.309 -7.151 1.00 87.81 79 PHE A CA 1
ATOM 585 C C . PHE A 1 79 ? -1.916 -0.323 -8.447 1.00 87.81 79 PHE A C 1
ATOM 587 O O . PHE A 1 79 ? -1.457 -0.841 -9.467 1.00 87.81 79 PHE A O 1
ATOM 594 N N . THR A 1 80 ? -3.106 0.275 -8.422 1.00 87.25 80 THR A N 1
ATOM 595 C CA . THR A 1 80 ? -3.963 0.399 -9.602 1.00 87.25 80 THR A CA 1
ATOM 596 C C . THR A 1 80 ? -3.350 1.353 -10.625 1.00 87.25 80 THR A C 1
ATOM 598 O O . THR A 1 80 ? -3.278 1.003 -11.803 1.00 87.25 80 THR A O 1
ATOM 601 N N . SER A 1 81 ? -2.855 2.523 -10.204 1.00 88.12 81 SER A N 1
ATOM 602 C CA . SER A 1 81 ? -2.210 3.480 -11.111 1.00 88.12 81 SER A CA 1
ATOM 603 C C . SER A 1 81 ? -0.931 2.913 -11.724 1.00 88.12 81 SER A C 1
ATOM 605 O O . SER A 1 81 ? -0.746 2.997 -12.937 1.00 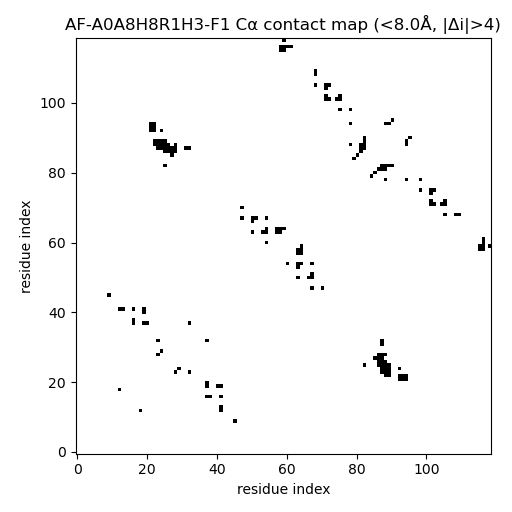88.12 81 SER A O 1
ATOM 607 N N . GLU A 1 82 ? -0.086 2.261 -10.924 1.00 87.25 82 GLU A N 1
ATOM 608 C CA . GLU A 1 82 ? 1.159 1.642 -11.393 1.00 87.25 82 GLU A CA 1
ATOM 609 C C . GLU A 1 82 ? 0.908 0.477 -12.358 1.00 87.25 82 GLU A C 1
ATOM 611 O O . GLU A 1 82 ? 1.678 0.261 -13.296 1.00 87.25 82 GLU A O 1
ATOM 616 N N . SER A 1 83 ? -0.181 -0.275 -12.171 1.00 84.94 83 SER A N 1
ATOM 617 C CA . SER A 1 83 ? -0.527 -1.369 -13.079 1.00 84.94 83 SER A CA 1
ATOM 618 C C . SER A 1 83 ? -1.198 -0.895 -14.370 1.00 84.94 83 SER A C 1
ATOM 620 O O . SER A 1 83 ? -0.908 -1.457 -15.426 1.00 84.94 83 SER A O 1
ATOM 622 N N . LEU A 1 84 ? -2.125 0.069 -14.306 1.00 87.19 84 LEU A N 1
ATOM 623 C CA . LEU A 1 84 ? -2.958 0.457 -15.454 1.00 87.19 84 LEU A CA 1
ATOM 624 C C . LEU A 1 84 ? -2.355 1.597 -16.278 1.00 87.19 84 LEU A C 1
ATOM 626 O O . LEU A 1 84 ? -2.413 1.555 -17.507 1.00 87.19 84 LEU A O 1
ATOM 630 N N . LEU A 1 85 ? -1.789 2.607 -15.613 1.00 88.06 85 LEU A N 1
ATOM 631 C CA . LEU A 1 85 ? -1.309 3.830 -16.258 1.00 88.06 85 LEU A CA 1
ATOM 632 C C . LEU A 1 85 ? 0.186 3.737 -16.556 1.00 88.06 85 LEU A C 1
ATOM 634 O O . LEU A 1 85 ? 0.590 3.844 -17.713 1.00 88.06 85 LEU A O 1
ATOM 638 N N . TYR A 1 86 ? 0.996 3.483 -15.525 1.00 85.75 86 TYR A N 1
ATOM 639 C CA . TYR A 1 86 ? 2.458 3.522 -15.639 1.00 85.75 86 TYR A CA 1
ATOM 640 C C . TYR A 1 86 ? 3.067 2.197 -16.115 1.00 85.75 86 TYR A C 1
ATOM 642 O O . TYR A 1 86 ? 4.174 2.176 -16.645 1.00 85.75 86 TYR A O 1
ATOM 650 N N . LYS A 1 87 ? 2.333 1.080 -15.995 1.00 84.50 87 LYS A N 1
ATOM 651 C CA . LYS A 1 87 ? 2.771 -0.267 -16.420 1.00 84.50 87 LYS A CA 1
ATOM 652 C C . LYS A 1 87 ? 4.123 -0.675 -15.810 1.00 84.50 87 LYS A C 1
ATOM 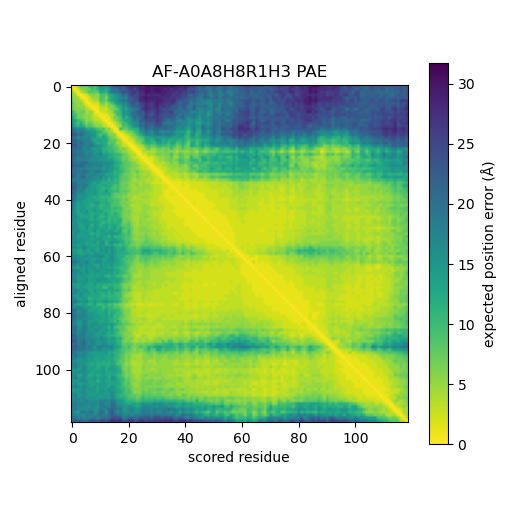654 O O . LYS A 1 87 ? 4.918 -1.399 -16.417 1.00 84.50 87 LYS A O 1
ATOM 659 N N . THR A 1 88 ? 4.386 -0.208 -14.598 1.00 83.12 88 THR A N 1
ATOM 660 C CA . THR A 1 88 ? 5.588 -0.468 -13.790 1.00 83.12 88 THR A CA 1
ATOM 661 C C . THR A 1 88 ? 5.387 -1.664 -12.857 1.00 83.12 88 THR A C 1
ATOM 663 O O . THR A 1 88 ? 6.355 -2.309 -12.452 1.00 83.12 88 THR A O 1
ATOM 666 N N . MET A 1 89 ? 4.140 -2.033 -12.557 1.00 82.56 89 MET A N 1
ATOM 667 C CA . MET A 1 89 ? 3.802 -3.219 -11.766 1.00 82.56 89 MET A CA 1
ATOM 668 C C . MET A 1 89 ? 3.053 -4.256 -12.607 1.00 82.56 89 MET A C 1
ATOM 670 O O . MET A 1 89 ? 2.354 -3.921 -13.560 1.00 82.56 89 MET A O 1
ATOM 674 N N . SER A 1 90 ? 3.214 -5.536 -12.262 1.00 77.62 90 SER A N 1
ATOM 675 C CA . SER A 1 90 ? 2.592 -6.654 -12.984 1.00 77.62 90 SER A CA 1
ATOM 676 C C . SER A 1 90 ? 1.859 -7.596 -12.030 1.00 77.62 90 SER A C 1
ATOM 678 O O . SER A 1 90 ? 2.445 -8.120 -11.077 1.00 77.62 90 SER A O 1
ATOM 680 N N . PHE A 1 91 ? 0.578 -7.855 -12.320 1.00 73.12 91 PHE A N 1
ATOM 681 C CA . PHE A 1 91 ? -0.248 -8.832 -11.600 1.00 73.12 91 PHE A CA 1
ATOM 682 C C . PHE A 1 91 ? 0.345 -10.242 -11.636 1.00 73.12 91 PHE A C 1
ATOM 684 O O . PHE A 1 91 ? 0.362 -10.908 -10.602 1.00 73.12 91 PHE A O 1
ATOM 691 N N . ALA A 1 92 ? 0.909 -10.655 -12.774 1.00 69.81 92 ALA A N 1
ATOM 692 C CA . ALA A 1 92 ? 1.514 -11.976 -12.946 1.00 69.81 92 ALA A CA 1
ATOM 693 C C . ALA A 1 92 ? 2.807 -12.165 -12.132 1.00 69.81 92 ALA A C 1
ATOM 695 O O . ALA A 1 92 ? 3.143 -13.285 -11.765 1.00 69.81 92 ALA A O 1
ATOM 696 N N . ASN A 1 93 ? 3.512 -11.073 -11.816 1.00 67.56 93 ASN A N 1
ATOM 697 C CA . ASN A 1 93 ? 4.866 -11.132 -11.260 1.00 67.56 93 ASN A CA 1
ATOM 698 C C . ASN A 1 93 ? 4.957 -10.748 -9.774 1.00 67.56 93 ASN A C 1
ATOM 700 O O . ASN A 1 93 ? 6.054 -10.614 -9.242 1.00 67.56 93 ASN A O 1
ATOM 704 N N . GLY A 1 94 ? 3.826 -10.608 -9.075 1.00 71.62 94 GLY A N 1
ATOM 705 C CA . GLY A 1 94 ? 3.824 -10.423 -7.618 1.00 71.62 94 GLY A CA 1
ATOM 706 C C . GLY A 1 94 ? 2.895 -9.340 -7.080 1.00 71.62 94 GLY A C 1
ATOM 707 O O . GLY A 1 94 ? 2.791 -9.219 -5.864 1.00 71.62 94 GLY A O 1
ATOM 708 N N . LEU A 1 95 ? 2.191 -8.581 -7.932 1.00 78.69 95 LEU A N 1
ATOM 709 C CA . LEU A 1 95 ? 1.216 -7.574 -7.481 1.00 78.69 95 LEU A CA 1
ATOM 710 C C . LEU A 1 95 ? -0.094 -8.188 -6.956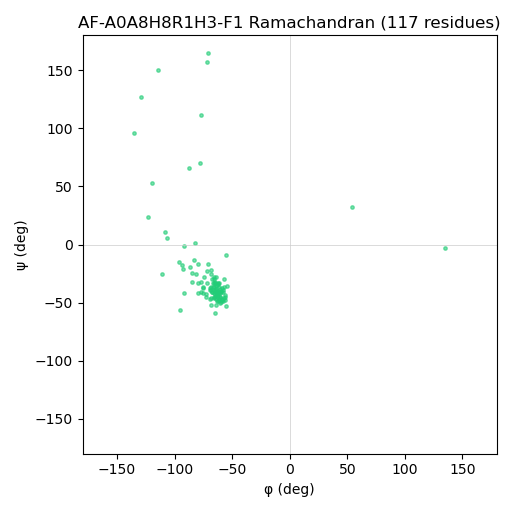 1.00 78.69 95 LEU A C 1
ATOM 712 O O . LEU A 1 95 ? -0.731 -7.609 -6.078 1.00 78.69 95 LEU A O 1
ATOM 716 N N . ALA A 1 96 ? -0.487 -9.371 -7.440 1.00 77.94 96 ALA A N 1
ATOM 717 C CA . ALA A 1 96 ? -1.776 -9.981 -7.098 1.00 77.94 96 ALA A CA 1
ATOM 718 C C . ALA A 1 96 ? -1.967 -10.210 -5.589 1.00 77.94 96 ALA A C 1
ATOM 720 O O . ALA A 1 96 ? -3.042 -9.950 -5.049 1.00 77.94 96 ALA A O 1
ATOM 721 N N . VAL A 1 97 ? -0.916 -10.653 -4.893 1.00 77.62 97 VAL A N 1
ATOM 722 C CA . VAL A 1 97 ? -0.952 -10.907 -3.446 1.00 77.62 97 VAL A CA 1
ATOM 723 C C . VAL A 1 97 ? -1.178 -9.617 -2.641 1.00 77.62 97 VAL A C 1
ATOM 725 O O . VAL A 1 97 ? -2.189 -9.544 -1.940 1.00 77.62 97 VAL A O 1
ATOM 728 N N . PRO A 1 98 ? -0.319 -8.578 -2.730 1.00 76.31 98 PRO A N 1
ATOM 729 C CA . PRO A 1 98 ? -0.520 -7.342 -1.975 1.00 76.31 98 PRO A CA 1
ATOM 730 C C . PRO A 1 98 ? -1.818 -6.618 -2.350 1.00 76.31 98 PRO A C 1
ATOM 732 O O . PRO A 1 98 ? -2.463 -6.055 -1.467 1.00 76.31 98 PRO A O 1
ATOM 735 N N . PHE A 1 99 ? -2.246 -6.682 -3.615 1.00 80.31 99 PHE A N 1
ATOM 736 C CA . PHE A 1 99 ? -3.515 -6.098 -4.050 1.00 80.31 99 PHE A CA 1
ATOM 737 C C . PHE A 1 99 ? -4.724 -6.793 -3.405 1.00 80.31 99 PHE A C 1
ATOM 739 O O . PHE A 1 99 ? -5.625 -6.129 -2.888 1.00 80.31 99 PHE A O 1
ATOM 746 N N . SER A 1 100 ? -4.723 -8.129 -3.373 1.00 77.38 100 SER A N 1
ATOM 747 C CA . SER A 1 100 ? -5.806 -8.917 -2.770 1.00 77.38 100 SER A CA 1
ATOM 748 C C . SER A 1 100 ? -5.884 -8.695 -1.263 1.00 77.38 100 SER A C 1
ATOM 750 O O . SER A 1 100 ? -6.962 -8.451 -0.729 1.00 77.38 100 SER A O 1
ATOM 752 N N . VAL A 1 101 ? -4.737 -8.708 -0.574 1.00 77.88 101 VAL A N 1
ATOM 753 C CA . VAL A 1 101 ? -4.674 -8.456 0.874 1.00 77.88 101 VAL A CA 1
ATOM 754 C C . VAL A 1 101 ? -5.185 -7.056 1.207 1.00 77.88 101 VAL A C 1
ATOM 756 O O . VAL A 1 101 ? -6.007 -6.912 2.113 1.00 77.88 101 VAL A O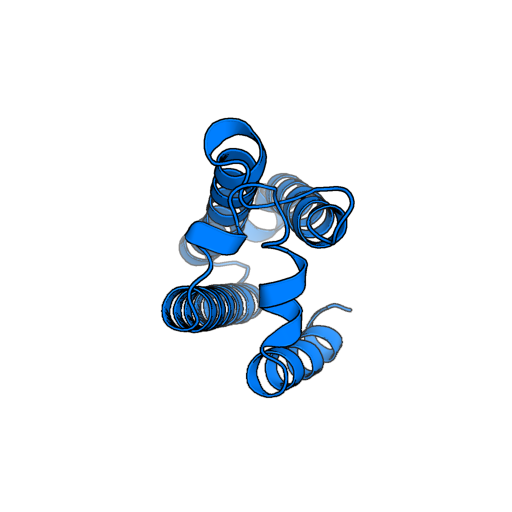 1
ATOM 759 N N . ALA A 1 102 ? -4.750 -6.029 0.472 1.00 79.56 102 ALA A N 1
ATOM 760 C CA . ALA A 1 102 ? -5.214 -4.663 0.697 1.00 79.56 102 ALA A CA 1
ATOM 761 C C . ALA A 1 102 ? -6.725 -4.523 0.446 1.00 79.56 102 ALA A C 1
ATOM 763 O O . ALA A 1 102 ? -7.415 -3.905 1.252 1.00 79.56 102 ALA A O 1
ATOM 764 N N . SER A 1 103 ? -7.247 -5.156 -0.610 1.00 80.44 103 SER A N 1
ATOM 765 C CA . SER A 1 103 ? -8.675 -5.135 -0.956 1.00 80.44 103 SER A CA 1
ATOM 766 C C . SER A 1 103 ? -9.535 -5.808 0.111 1.00 80.44 103 SER A C 1
ATOM 768 O O . SER A 1 103 ? -10.476 -5.206 0.621 1.00 80.44 103 SER A O 1
ATOM 770 N N . LEU A 1 104 ? -9.183 -7.037 0.498 1.00 82.62 104 LEU A N 1
ATOM 771 C CA . LEU A 1 104 ? -9.914 -7.795 1.515 1.00 82.62 104 LEU A CA 1
ATOM 772 C C . LEU A 1 104 ? -9.884 -7.087 2.872 1.00 82.62 104 LEU A C 1
ATOM 774 O O . LEU A 1 104 ? -10.904 -7.022 3.554 1.00 82.62 104 LEU A O 1
ATOM 778 N N . THR A 1 105 ? -8.738 -6.509 3.242 1.00 80.25 105 THR A N 1
ATOM 779 C CA . THR A 1 105 ? -8.606 -5.783 4.511 1.00 80.25 105 THR A CA 1
ATOM 780 C C . THR A 1 105 ? -9.410 -4.487 4.503 1.00 80.25 105 THR A C 1
ATOM 782 O O . THR A 1 105 ? -10.052 -4.172 5.502 1.00 80.25 105 THR A O 1
ATOM 785 N N . LEU A 1 106 ? -9.431 -3.755 3.383 1.00 83.94 106 LEU A N 1
ATOM 786 C CA . LEU A 1 106 ? -10.250 -2.552 3.248 1.00 83.94 106 LEU A CA 1
ATOM 787 C C . LEU A 1 106 ? -11.738 -2.889 3.387 1.00 83.94 106 LEU A C 1
ATOM 789 O O . LEU A 1 106 ? -12.429 -2.255 4.179 1.00 83.94 106 LEU A O 1
ATOM 793 N N . VAL A 1 107 ? -12.219 -3.910 2.670 1.00 85.38 107 VAL A N 1
ATOM 794 C CA . VAL A 1 107 ? -13.618 -4.359 2.760 1.00 85.38 107 VAL A CA 1
ATOM 795 C C . VAL A 1 107 ? -13.956 -4.764 4.192 1.00 85.38 107 VAL A C 1
ATOM 797 O O . VAL A 1 107 ? -14.955 -4.296 4.734 1.00 85.38 107 VAL A O 1
ATOM 800 N N . TRP A 1 108 ? -13.097 -5.555 4.840 1.00 82.81 108 TRP A N 1
ATOM 801 C CA . TRP A 1 108 ? -13.272 -5.926 6.243 1.00 82.81 108 TRP A CA 1
ATOM 802 C C . TRP A 1 108 ? -13.404 -4.691 7.139 1.00 82.81 108 TRP A C 1
ATOM 804 O O . TRP A 1 108 ? -14.394 -4.556 7.853 1.00 82.81 108 TRP A O 1
ATOM 814 N N . MET A 1 109 ? -12.465 -3.746 7.055 1.00 80.88 109 MET A N 1
ATOM 815 C CA . MET A 1 109 ? -12.506 -2.536 7.875 1.00 80.88 109 MET A CA 1
ATOM 816 C C . MET A 1 109 ? -13.738 -1.664 7.587 1.00 80.88 109 MET A C 1
ATOM 818 O O . MET A 1 109 ? -14.304 -1.080 8.507 1.00 80.88 109 MET A O 1
ATOM 822 N N . VAL A 1 110 ? -14.221 -1.586 6.349 1.00 84.81 110 VAL A N 1
ATOM 823 C CA . VAL A 1 110 ? -15.480 -0.876 6.073 1.00 84.81 110 VAL A CA 1
ATOM 824 C C . VAL A 1 110 ? -16.660 -1.598 6.730 1.00 84.81 110 VAL A C 1
ATOM 826 O O . VAL A 1 110 ? -17.454 -0.954 7.412 1.00 84.81 110 VAL A O 1
ATOM 829 N N . THR A 1 111 ? -16.749 -2.928 6.606 1.00 83.25 111 THR A N 1
ATOM 830 C CA . THR A 1 111 ? -17.863 -3.707 7.187 1.00 83.25 111 THR A CA 1
ATOM 831 C C . THR A 1 111 ? -17.879 -3.704 8.713 1.00 83.25 111 THR A C 1
ATOM 833 O O . THR A 1 111 ? -18.951 -3.724 9.305 1.00 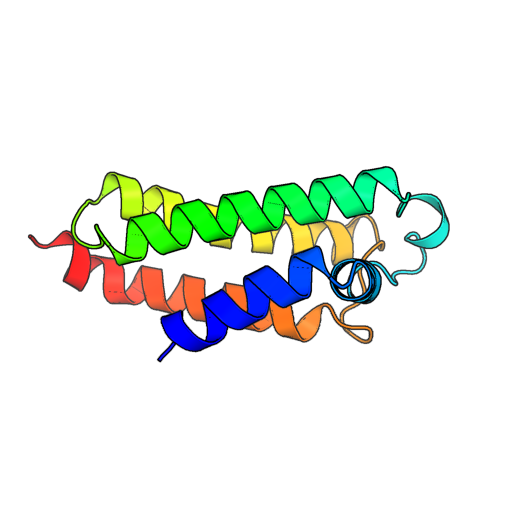83.25 111 THR A O 1
ATOM 836 N N . GLN A 1 112 ? -16.708 -3.652 9.351 1.00 81.25 112 GLN A N 1
ATOM 837 C CA . GLN A 1 112 ? -16.588 -3.627 10.809 1.00 81.25 112 GLN A CA 1
ATOM 838 C C . GLN A 1 112 ? -16.543 -2.207 11.391 1.00 81.25 112 GLN A C 1
ATOM 840 O O . GLN A 1 112 ? -16.477 -2.051 12.608 1.00 81.25 112 GLN A O 1
ATOM 845 N N . SER A 1 113 ? -16.586 -1.166 10.549 1.00 75.62 113 SER A N 1
ATOM 846 C CA . SER A 1 113 ? -16.461 0.227 10.996 1.00 75.62 113 SER A CA 1
ATOM 847 C C . SER A 1 113 ? -17.502 0.593 12.051 1.00 75.62 113 SER A C 1
ATOM 849 O O . SER A 1 113 ? -17.150 1.175 13.071 1.00 75.62 113 SER A O 1
ATOM 851 N N . SER A 1 114 ? -18.760 0.187 11.870 1.00 69.56 114 SER A N 1
ATOM 852 C CA . SER A 1 114 ? -19.831 0.435 12.837 1.00 69.56 114 SER A CA 1
ATOM 853 C C . SER A 1 114 ? -19.618 -0.299 14.158 1.00 69.56 114 SER A C 1
ATOM 855 O O . SER A 1 114 ? -19.976 0.235 15.194 1.00 69.56 114 SER A O 1
ATOM 857 N N . HIS A 1 115 ? -19.015 -1.488 14.154 1.00 70.38 115 HIS A N 1
ATOM 858 C CA . HIS A 1 115 ? -18.767 -2.247 15.379 1.00 70.38 115 HIS A CA 1
ATOM 859 C C . HIS A 1 115 ? -17.643 -1.627 16.219 1.00 70.38 115 HIS A C 1
ATOM 861 O O . HIS A 1 115 ? -17.790 -1.501 17.429 1.00 70.38 115 HIS A O 1
ATOM 867 N N . TYR A 1 116 ? -16.557 -1.190 15.575 1.00 62.94 116 TYR A N 1
ATOM 868 C CA . TYR A 1 116 ? -15.405 -0.599 16.266 1.00 62.94 116 TYR A CA 1
ATOM 869 C C . TYR A 1 116 ? -15.587 0.881 16.615 1.00 62.94 116 TYR A C 1
ATOM 871 O O . TYR A 1 116 ? -14.990 1.365 17.562 1.00 62.94 116 TYR A O 1
ATOM 879 N N . THR A 1 117 ? -16.430 1.617 15.885 1.00 64.06 117 THR A N 1
ATOM 880 C CA . THR A 1 117 ? -16.640 3.059 16.116 1.00 64.06 117 THR A CA 1
ATOM 881 C C . THR A 1 117 ? -17.985 3.392 16.776 1.00 64.06 117 THR A C 1
ATOM 883 O O . THR A 1 117 ? -18.330 4.563 16.918 1.00 64.06 117 THR A O 1
ATOM 886 N N . ALA A 1 118 ? -18.780 2.402 17.190 1.00 62.00 118 ALA A N 1
ATOM 887 C CA . ALA A 1 118 ? -20.032 2.651 17.920 1.00 62.00 118 ALA A CA 1
ATOM 888 C C . ALA A 1 118 ? -19.850 2.898 19.431 1.00 62.00 118 ALA A C 1
ATOM 890 O O . ALA A 1 118 ? -20.854 3.096 20.115 1.00 62.00 118 ALA A O 1
ATOM 891 N N . GLY A 1 119 ? -18.609 2.899 19.933 1.00 49.03 119 GLY A N 1
ATOM 892 C CA . GLY A 1 119 ? -18.257 3.356 21.283 1.00 49.03 119 GLY A CA 1
ATOM 893 C C . GLY A 1 119 ? -18.368 4.866 21.455 1.00 49.03 119 GLY A C 1
ATOM 894 O O . GLY A 1 119 ? -18.042 5.607 20.491 1.00 49.03 119 GLY A O 1
#